Protein AF-A0A1Q2M536-F1 (afdb_monomer)

Radius of gyration: 17.49 Å; Cα contacts (8 Å, |Δi|>4): 77; chains: 1; bounding box: 35×37×51 Å

Organism: NCBI:txid260552

Solvent-accessible surface area (backbone atoms only — not comparable to full-atom values): 6073 Å² total; per-residue (Å²): 100,68,64,41,56,47,53,20,46,54,40,38,53,52,28,52,52,49,46,48,69,48,48,71,77,56,51,96,84,46,54,69,68,60,47,48,52,33,50,48,47,40,62,73,47,30,48,54,40,40,49,56,17,46,68,40,30,42,61,47,50,57,50,50,70,42,65,71,49,20,60,76,61,64,58,63,59,70,70,49,52,51,53,49,52,55,49,41,55,52,34,52,51,51,52,51,52,50,52,49,53,51,48,44,55,75,76,64,49,78,88,124

pLDDT: mean 91.54, std 6.66, range [54.22, 97.19]

Sequence (112 aa):
MKGLQVTGLTMSLLSLLLAYFLLVPVEPSTPSSSAGAAGLGIMFIVLPALGASAIMFVPTSVALLWGINRIRSRFTGLFWYSVWALNGIFTLIYMLLGAWLIYMWAFHAPAN

Nearest PDB structures (foldseek):
  1ez3-assembly1_A  TM=3.870E-01  e=7.432E+00  Rattus norvegicus

Structure (mmCIF, N/CA/C/O backbone):
data_AF-A0A1Q2M536-F1
#
_entry.id   AF-A0A1Q2M536-F1
#
loop_
_atom_site.group_PDB
_atom_site.id
_atom_site.type_symbol
_atom_site.label_atom_id
_atom_site.label_alt_id
_atom_site.label_comp_id
_atom_site.label_asym_id
_atom_site.label_entity_id
_atom_site.label_seq_id
_atom_site.pdbx_PDB_ins_code
_atom_site.Cartn_x
_atom_site.Cartn_y
_atom_site.Cartn_z
_atom_site.occupancy
_atom_site.B_iso_or_equiv
_atom_site.auth_seq_id
_atom_site.auth_comp_id
_atom_site.auth_asym_id
_atom_site.auth_atom_id
_atom_site.pdbx_PDB_model_num
ATOM 1 N N . MET A 1 1 ? -0.680 1.200 16.067 1.00 88.56 1 MET A N 1
ATOM 2 C CA . MET A 1 1 ? -1.672 0.982 14.985 1.00 88.56 1 MET A CA 1
ATOM 3 C C . MET A 1 1 ? -1.923 2.245 14.177 1.00 88.56 1 MET A C 1
ATOM 5 O O . MET A 1 1 ? -1.595 2.229 13.006 1.00 88.56 1 MET A O 1
ATOM 9 N N . LYS A 1 2 ? -2.409 3.344 14.777 1.00 92.38 2 LYS A N 1
ATOM 10 C CA . LYS A 1 2 ? -2.623 4.622 14.066 1.00 92.38 2 LYS A CA 1
ATOM 11 C C . LYS A 1 2 ? -1.398 5.115 13.292 1.00 92.38 2 LYS A C 1
ATOM 13 O O . LYS A 1 2 ? -1.504 5.341 12.099 1.00 92.38 2 LYS A O 1
ATOM 18 N N . GLY A 1 3 ? -0.242 5.199 13.960 1.00 92.25 3 GLY A N 1
ATOM 19 C CA . GLY A 1 3 ? 1.019 5.587 13.319 1.00 92.25 3 GLY A CA 1
ATOM 20 C C . GLY A 1 3 ? 1.355 4.699 12.121 1.00 92.25 3 GLY A C 1
ATOM 21 O O . GLY A 1 3 ? 1.507 5.208 11.029 1.00 92.25 3 GLY A O 1
ATOM 22 N N . LEU A 1 4 ? 1.335 3.372 12.289 1.00 92.62 4 LEU A N 1
ATOM 23 C CA . LEU A 1 4 ? 1.596 2.420 11.197 1.00 92.62 4 LEU A CA 1
ATOM 24 C C . LEU A 1 4 ? 0.619 2.562 10.017 1.00 92.62 4 LEU A C 1
ATOM 26 O O . LEU A 1 4 ? 1.041 2.507 8.870 1.00 92.62 4 LEU A O 1
ATOM 30 N N . GLN A 1 5 ? -0.671 2.779 10.287 1.00 93.44 5 GLN A N 1
ATOM 31 C CA . GLN A 1 5 ? -1.695 2.996 9.257 1.00 93.44 5 GLN A CA 1
ATOM 32 C C . GLN A 1 5 ? -1.519 4.340 8.529 1.00 93.44 5 GLN A C 1
ATOM 34 O O . GLN A 1 5 ? -1.845 4.444 7.355 1.00 93.44 5 GLN A O 1
ATOM 39 N N . VAL A 1 6 ? -0.996 5.376 9.186 1.00 94.25 6 VAL A N 1
ATOM 40 C CA . VAL A 1 6 ? -0.716 6.663 8.525 1.00 94.25 6 VAL A CA 1
ATOM 41 C C . VAL A 1 6 ? 0.607 6.606 7.769 1.00 94.25 6 VAL A C 1
ATOM 43 O O . VAL A 1 6 ? 0.642 6.960 6.598 1.00 94.25 6 VAL A O 1
ATOM 46 N N . THR A 1 7 ? 1.673 6.116 8.403 1.00 93.06 7 THR A N 1
ATOM 47 C CA . THR A 1 7 ? 3.008 5.989 7.804 1.00 93.06 7 THR A CA 1
ATOM 48 C C . THR A 1 7 ? 2.998 5.050 6.606 1.00 93.06 7 THR A C 1
ATOM 50 O O . THR A 1 7 ? 3.571 5.376 5.573 1.00 93.06 7 THR A O 1
ATOM 53 N N . GLY A 1 8 ? 2.313 3.908 6.706 1.00 92.19 8 GLY A N 1
ATOM 54 C CA . GLY A 1 8 ? 2.142 3.020 5.562 1.00 92.19 8 GLY A CA 1
ATOM 55 C C . GLY A 1 8 ? 1.446 3.736 4.403 1.00 92.19 8 GLY A C 1
ATOM 56 O O . GLY A 1 8 ? 1.864 3.575 3.259 1.00 92.19 8 GLY A O 1
ATOM 57 N N . LEU A 1 9 ? 0.444 4.578 4.686 1.00 93.19 9 LEU A N 1
ATOM 58 C CA . LEU A 1 9 ? -0.353 5.262 3.663 1.00 93.19 9 LEU A CA 1
ATOM 59 C C . LEU A 1 9 ? 0.424 6.362 2.982 1.00 93.19 9 LEU A C 1
ATOM 61 O O . LEU A 1 9 ? 0.459 6.404 1.756 1.00 93.19 9 LEU A O 1
ATOM 65 N N . THR A 1 10 ? 1.106 7.198 3.753 1.00 94.44 10 THR A N 1
ATOM 66 C CA . THR A 1 10 ? 1.986 8.215 3.185 1.00 94.44 10 THR A CA 1
ATOM 67 C C . THR A 1 10 ? 3.095 7.568 2.364 1.00 94.44 10 THR A C 1
ATOM 69 O O . THR A 1 10 ? 3.353 8.016 1.252 1.00 94.44 10 THR A O 1
ATOM 72 N N . MET A 1 11 ? 3.686 6.468 2.836 1.00 94.50 11 MET A N 1
ATOM 73 C CA . MET A 1 11 ? 4.720 5.741 2.099 1.00 94.50 11 MET A CA 1
ATOM 74 C C . MET A 1 11 ? 4.193 5.135 0.791 1.00 94.50 11 MET A C 1
ATOM 76 O O . MET A 1 11 ? 4.841 5.286 -0.243 1.00 94.50 11 MET A O 1
ATOM 80 N N . SER A 1 12 ? 3.005 4.517 0.801 1.00 94.44 12 SER A N 1
ATOM 81 C CA . SER A 1 12 ? 2.356 4.010 -0.418 1.00 94.44 12 SER A CA 1
ATOM 82 C C . SER A 1 12 ? 2.078 5.134 -1.417 1.00 94.44 12 SER A C 1
ATOM 84 O O . SER A 1 12 ? 2.460 5.028 -2.579 1.00 94.44 12 SER A O 1
ATOM 86 N N . LEU A 1 13 ? 1.470 6.238 -0.971 1.00 95.56 13 LEU A N 1
ATOM 87 C CA . LEU A 1 13 ? 1.130 7.367 -1.841 1.00 95.56 13 LEU A CA 1
ATOM 88 C C . LEU A 1 13 ? 2.375 8.032 -2.437 1.00 95.56 13 LEU A C 1
ATOM 90 O O . LEU A 1 13 ? 2.404 8.301 -3.636 1.00 95.56 13 LEU A O 1
ATOM 94 N N . LEU A 1 14 ? 3.418 8.254 -1.633 1.00 96.38 14 LEU A N 1
ATOM 95 C CA . LEU A 1 14 ? 4.680 8.820 -2.113 1.00 96.38 14 LEU A CA 1
ATOM 96 C C . LEU A 1 14 ? 5.390 7.882 -3.093 1.00 96.38 14 LEU A C 1
ATOM 98 O O . LEU A 1 14 ? 5.948 8.350 -4.080 1.00 96.38 14 LEU A O 1
ATOM 102 N N . SER A 1 15 ? 5.332 6.568 -2.861 1.00 95.94 15 SER A N 1
ATOM 103 C CA . SER A 1 15 ? 5.913 5.578 -3.776 1.00 95.94 15 SER A CA 1
ATOM 104 C C . SER A 1 15 ? 5.179 5.549 -5.115 1.00 95.94 15 SER A C 1
ATOM 106 O O . SER A 1 15 ? 5.825 5.505 -6.157 1.00 95.94 15 SER A O 1
ATOM 108 N N . LEU A 1 16 ? 3.843 5.627 -5.108 1.00 95.00 16 LEU A N 1
ATOM 109 C CA . LEU A 1 16 ? 3.042 5.717 -6.333 1.00 95.00 16 LEU A CA 1
ATOM 110 C C . LEU A 1 16 ? 3.295 7.022 -7.091 1.00 95.00 16 LEU A C 1
ATOM 112 O O . LEU A 1 16 ? 3.426 7.005 -8.313 1.00 95.00 16 LEU A O 1
ATOM 116 N N . LEU A 1 17 ? 3.408 8.140 -6.374 1.00 97.19 17 LEU A N 1
ATOM 117 C CA . LEU A 1 17 ? 3.745 9.429 -6.970 1.00 97.19 17 LEU A CA 1
ATOM 118 C C . LEU A 1 17 ? 5.140 9.396 -7.609 1.00 97.19 17 LEU A C 1
ATOM 120 O O . LEU A 1 17 ? 5.315 9.853 -8.736 1.00 97.19 17 LEU A O 1
ATOM 124 N N . LEU A 1 18 ? 6.123 8.813 -6.919 1.00 96.38 18 LEU A N 1
ATOM 125 C CA . LEU A 1 18 ? 7.470 8.640 -7.455 1.00 96.38 18 LEU A CA 1
ATOM 126 C C . LEU A 1 18 ? 7.469 7.729 -8.688 1.00 96.38 18 LEU A C 1
ATOM 128 O O . LEU A 1 18 ? 8.090 8.068 -9.690 1.00 96.38 18 LEU A O 1
ATOM 132 N N . ALA A 1 19 ? 6.744 6.609 -8.642 1.00 96.31 19 ALA A N 1
ATOM 133 C CA . ALA A 1 19 ? 6.595 5.713 -9.785 1.00 96.31 19 ALA A CA 1
ATOM 134 C C . ALA A 1 19 ? 5.997 6.433 -10.997 1.00 96.31 19 ALA A C 1
ATOM 136 O O . ALA A 1 19 ? 6.510 6.289 -12.103 1.00 96.31 19 ALA A O 1
ATOM 137 N N . TYR A 1 20 ? 4.964 7.253 -10.784 1.00 96.06 20 TYR A N 1
ATOM 138 C CA . TYR A 1 20 ? 4.380 8.080 -11.834 1.00 96.06 20 TYR A CA 1
ATOM 139 C C . TYR A 1 20 ? 5.429 9.008 -12.460 1.00 96.06 20 TYR A C 1
ATOM 141 O O . TYR A 1 20 ? 5.616 8.980 -13.672 1.00 96.06 20 TYR A O 1
ATOM 149 N N . PHE A 1 21 ? 6.185 9.761 -11.656 1.00 96.00 21 PHE A N 1
ATOM 150 C CA . PHE A 1 21 ? 7.224 10.657 -12.180 1.00 96.00 21 PHE A CA 1
ATOM 151 C C . PHE A 1 21 ? 8.370 9.934 -12.896 1.00 96.00 21 PHE A C 1
ATOM 153 O O . PHE A 1 21 ? 8.932 10.487 -13.839 1.00 96.00 21 PHE A O 1
ATOM 160 N N . LEU A 1 22 ? 8.714 8.715 -12.475 1.00 94.62 22 LEU A N 1
ATOM 161 C CA . LEU A 1 22 ? 9.730 7.904 -13.148 1.00 94.62 22 LEU A CA 1
ATOM 162 C C . LEU A 1 22 ? 9.242 7.351 -14.492 1.00 94.62 22 LEU A C 1
ATOM 164 O O . LEU A 1 22 ? 10.042 7.233 -15.415 1.00 94.62 22 LEU A O 1
ATOM 168 N N . LEU A 1 23 ? 7.956 7.006 -14.604 1.00 94.00 23 LEU A N 1
ATOM 169 C CA . LEU A 1 23 ? 7.399 6.323 -15.776 1.00 94.00 23 LEU A CA 1
ATOM 170 C C . LEU A 1 23 ? 6.810 7.271 -16.827 1.00 94.00 23 LEU A C 1
ATOM 172 O O . LEU A 1 23 ? 6.860 6.946 -18.006 1.00 94.00 23 LEU A O 1
ATOM 176 N N . VAL A 1 24 ? 6.299 8.443 -16.436 1.00 94.50 24 VAL A N 1
ATOM 177 C CA . VAL A 1 24 ? 5.768 9.462 -17.366 1.00 94.50 24 VAL A CA 1
ATOM 178 C C . VAL A 1 24 ? 6.718 9.815 -18.521 1.00 94.50 24 VAL A C 1
ATOM 180 O O . VAL A 1 24 ? 6.238 9.881 -19.647 1.00 94.50 24 VAL A O 1
ATOM 183 N N . PRO A 1 25 ? 8.032 10.036 -18.310 1.00 91.62 25 PRO A N 1
ATOM 184 C CA . PRO A 1 25 ? 8.946 10.382 -19.402 1.00 91.62 25 PRO A CA 1
ATOM 185 C C . PRO A 1 25 ? 9.415 9.170 -20.233 1.00 91.62 25 PRO A C 1
ATOM 187 O O . PRO A 1 25 ? 10.292 9.314 -21.090 1.00 91.62 25 PRO A O 1
ATOM 190 N N . VAL A 1 26 ? 8.909 7.962 -19.962 1.00 91.88 26 VAL A N 1
ATOM 191 C CA . VAL A 1 26 ? 9.292 6.745 -20.686 1.00 91.88 26 VAL A CA 1
ATOM 192 C C . VAL A 1 26 ? 8.329 6.523 -21.851 1.00 91.88 26 VAL A C 1
ATOM 194 O O . VAL A 1 26 ? 7.242 5.974 -21.696 1.00 91.88 26 VAL A O 1
ATOM 197 N N . GLU A 1 27 ? 8.763 6.931 -23.037 1.00 93.00 27 GLU A N 1
ATOM 198 C CA . GLU A 1 27 ? 8.078 6.746 -24.312 1.00 93.00 27 GLU A CA 1
ATOM 199 C C . GLU A 1 27 ? 8.830 5.722 -25.185 1.00 93.00 27 GLU A C 1
ATOM 201 O O . GLU A 1 27 ? 9.994 5.413 -24.914 1.00 93.00 27 GLU A O 1
ATOM 206 N N . PRO A 1 28 ? 8.224 5.197 -26.269 1.00 88.50 28 PRO A N 1
ATOM 207 C CA . PRO A 1 28 ? 8.899 4.257 -27.170 1.00 88.50 28 PRO A CA 1
ATOM 208 C C . PRO A 1 28 ? 10.198 4.799 -27.789 1.00 88.50 28 PRO A C 1
ATOM 210 O O . PRO A 1 28 ? 11.078 4.024 -28.154 1.00 88.50 28 PRO A O 1
ATOM 213 N N . SER A 1 29 ? 10.324 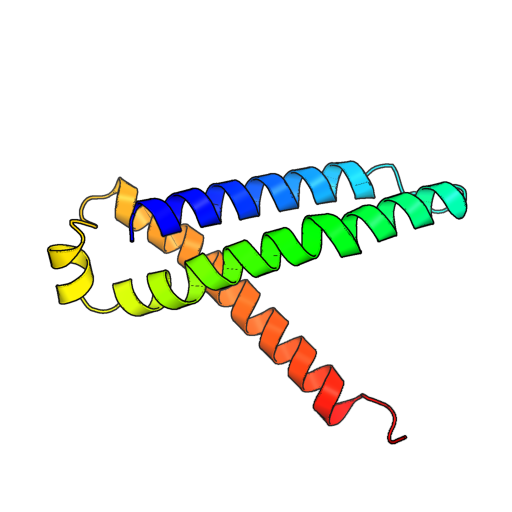6.123 -27.910 1.00 92.88 29 SER A N 1
ATOM 214 C CA . SER A 1 29 ? 11.521 6.818 -28.395 1.00 92.88 29 SER A CA 1
ATOM 215 C C . SER A 1 29 ? 12.554 7.122 -27.306 1.00 92.88 29 SER A C 1
ATOM 217 O O . SER A 1 29 ? 13.629 7.636 -27.623 1.00 92.88 29 SER A O 1
ATOM 219 N N . THR A 1 30 ? 12.259 6.844 -26.032 1.00 90.94 30 THR A N 1
ATOM 220 C CA . THR A 1 30 ? 13.170 7.134 -24.921 1.00 90.94 30 THR A CA 1
ATOM 221 C C . THR A 1 30 ? 14.439 6.277 -25.035 1.00 90.94 30 THR A C 1
ATOM 223 O O . THR A 1 30 ? 14.343 5.059 -25.206 1.00 90.94 30 THR A O 1
ATOM 226 N N . PRO A 1 31 ? 15.646 6.871 -24.909 1.00 93.19 31 PRO A N 1
ATOM 227 C CA . PRO A 1 31 ? 16.895 6.118 -24.933 1.00 93.19 31 PRO A CA 1
ATOM 228 C C . PRO A 1 31 ? 16.907 4.981 -23.905 1.00 93.19 31 PRO A C 1
ATOM 230 O O . PRO A 1 31 ? 16.452 5.147 -22.770 1.00 93.19 31 PRO A O 1
ATOM 233 N N . SER A 1 32 ? 17.494 3.840 -24.275 1.00 91.69 32 SER A N 1
ATOM 234 C CA . SER A 1 32 ? 17.553 2.642 -23.423 1.00 91.69 32 SER A CA 1
ATOM 235 C C . SER A 1 32 ? 18.207 2.901 -22.064 1.00 91.69 32 SER A C 1
ATOM 237 O O . SER A 1 32 ? 17.786 2.334 -21.059 1.00 91.69 32 SER A O 1
ATOM 239 N N . SER A 1 33 ? 19.194 3.797 -22.006 1.00 91.12 33 SER A N 1
ATOM 240 C CA . SER A 1 33 ? 19.844 4.223 -20.764 1.00 91.12 33 SER A CA 1
ATOM 241 C C . SER A 1 33 ? 18.888 4.962 -19.821 1.00 91.12 33 SER A C 1
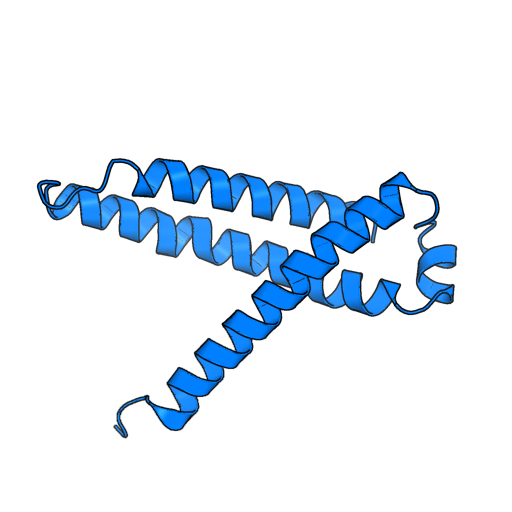ATOM 243 O O . SER A 1 33 ? 18.868 4.678 -18.624 1.00 91.12 33 SER A O 1
ATOM 245 N N . SER A 1 34 ? 18.059 5.868 -20.344 1.00 89.75 34 SER A N 1
ATOM 246 C CA . SER A 1 34 ? 17.064 6.617 -19.567 1.00 89.75 34 SER A CA 1
ATOM 247 C C . SER A 1 34 ? 15.916 5.723 -19.098 1.00 89.75 34 SER A C 1
ATOM 249 O O . SER A 1 34 ? 15.541 5.774 -17.927 1.00 89.75 34 SER A O 1
ATOM 251 N N . ALA A 1 35 ? 15.407 4.852 -19.975 1.00 92.38 35 ALA A N 1
ATOM 252 C CA . ALA A 1 35 ? 14.400 3.857 -19.604 1.00 92.38 35 ALA A CA 1
ATOM 253 C C . ALA A 1 35 ? 14.942 2.874 -18.546 1.00 92.38 35 ALA A C 1
ATOM 255 O O . ALA A 1 35 ? 14.257 2.556 -17.573 1.00 92.38 35 ALA A O 1
ATOM 256 N N . GLY A 1 36 ? 16.204 2.454 -18.686 1.00 92.31 36 GLY A N 1
ATOM 257 C CA . GLY A 1 36 ? 16.900 1.629 -17.700 1.00 92.31 36 GLY A CA 1
ATOM 258 C C . GLY A 1 36 ? 17.024 2.314 -16.338 1.00 92.31 36 GLY A C 1
ATOM 259 O O . GLY A 1 36 ? 16.739 1.694 -15.317 1.00 92.31 36 GLY A O 1
ATOM 260 N N . ALA A 1 37 ? 17.372 3.604 -16.304 1.00 92.88 37 ALA A N 1
ATOM 261 C CA . ALA A 1 37 ? 17.445 4.376 -15.062 1.00 92.88 37 ALA A CA 1
ATOM 262 C C . ALA A 1 37 ? 16.084 4.475 -14.349 1.00 92.88 37 ALA A C 1
ATOM 264 O O . ALA A 1 37 ? 16.016 4.284 -13.132 1.00 92.88 37 ALA A O 1
ATOM 265 N N . ALA A 1 38 ? 14.997 4.702 -15.095 1.00 94.31 38 ALA A N 1
ATOM 266 C CA . ALA A 1 38 ? 13.644 4.656 -14.543 1.00 94.31 38 ALA A CA 1
ATOM 267 C C . ALA A 1 38 ? 13.331 3.270 -13.952 1.00 94.31 38 ALA A C 1
ATOM 269 O O . ALA A 1 38 ? 12.876 3.175 -12.811 1.00 94.31 38 ALA A O 1
ATOM 270 N N . GLY A 1 39 ? 13.663 2.195 -14.677 1.00 94.31 39 GLY A N 1
ATOM 271 C CA . GLY A 1 39 ? 13.514 0.816 -14.204 1.00 94.31 39 GLY A CA 1
ATOM 272 C C . GLY A 1 39 ? 14.282 0.527 -12.908 1.00 94.31 39 GLY A C 1
ATOM 273 O O . GLY A 1 39 ? 13.728 -0.079 -11.991 1.00 94.31 39 GLY A O 1
ATOM 274 N N . LEU A 1 40 ? 15.519 1.020 -12.781 1.00 95.69 40 LEU A N 1
ATOM 275 C CA . LEU A 1 40 ? 16.306 0.907 -11.547 1.00 95.69 40 LEU A CA 1
ATOM 276 C C . LEU A 1 40 ? 15.645 1.652 -10.380 1.00 95.69 40 LEU A C 1
ATOM 278 O O . LEU A 1 40 ? 15.568 1.112 -9.276 1.00 95.69 40 LEU A O 1
ATOM 282 N N . GLY A 1 41 ? 15.120 2.857 -10.619 1.00 94.56 41 GLY A N 1
ATOM 283 C CA . GLY A 1 41 ? 14.363 3.606 -9.614 1.00 94.56 41 GLY A CA 1
ATOM 284 C C . GLY A 1 41 ? 13.120 2.847 -9.141 1.00 94.56 41 GLY A C 1
ATOM 285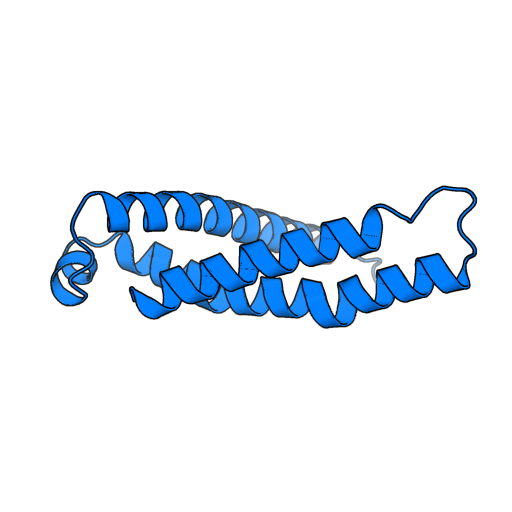 O O . GLY A 1 41 ? 12.860 2.758 -7.938 1.00 94.56 41 GLY A O 1
ATOM 286 N N . ILE A 1 42 ? 12.388 2.220 -10.065 1.00 96.06 42 ILE A N 1
ATOM 287 C CA . ILE A 1 42 ? 11.246 1.370 -9.714 1.00 96.06 42 ILE A CA 1
ATOM 288 C C . ILE A 1 42 ? 11.696 0.172 -8.866 1.00 96.06 42 ILE A C 1
ATOM 290 O O . ILE A 1 42 ? 11.126 -0.076 -7.804 1.00 96.06 42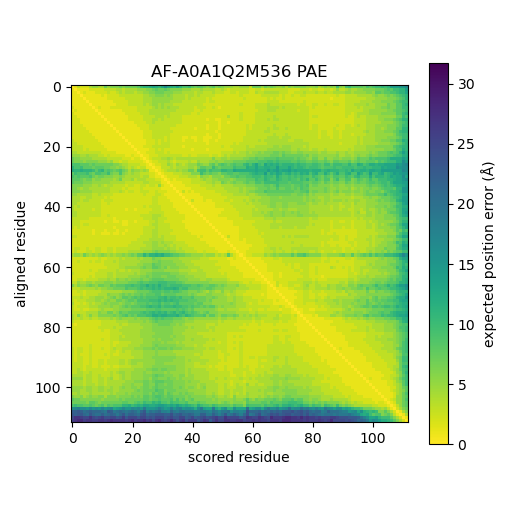 ILE A O 1
ATOM 29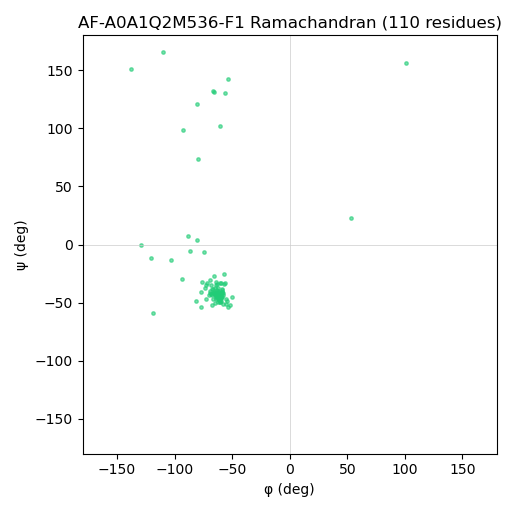4 N N . MET A 1 43 ? 12.731 -0.549 -9.298 1.00 95.50 43 MET A N 1
ATOM 295 C CA . MET A 1 43 ? 13.163 -1.798 -8.666 1.00 95.50 43 MET A CA 1
ATOM 296 C C . MET A 1 43 ? 13.784 -1.599 -7.278 1.00 95.50 43 MET A C 1
ATOM 298 O O . MET A 1 43 ? 13.520 -2.395 -6.379 1.00 95.50 43 MET A O 1
ATOM 302 N N . PHE A 1 44 ? 14.595 -0.556 -7.090 1.00 95.81 44 PHE A N 1
ATOM 303 C CA . PHE A 1 44 ? 15.383 -0.368 -5.865 1.00 95.81 44 PHE A CA 1
ATOM 304 C C . PHE A 1 44 ? 14.817 0.677 -4.902 1.00 95.81 44 PHE A C 1
ATOM 306 O O . PHE A 1 44 ? 15.243 0.718 -3.749 1.00 95.81 44 PHE A O 1
ATOM 313 N N . ILE A 1 45 ? 13.859 1.503 -5.333 1.00 95.50 45 ILE A N 1
ATOM 314 C CA . ILE A 1 45 ? 13.264 2.544 -4.481 1.00 95.50 45 ILE A CA 1
ATOM 315 C C . ILE A 1 45 ? 11.767 2.305 -4.314 1.00 95.50 45 ILE A C 1
ATOM 317 O O . ILE A 1 45 ? 11.301 2.105 -3.192 1.00 95.50 45 ILE A O 1
ATOM 321 N N . VAL A 1 46 ? 11.010 2.279 -5.414 1.00 96.19 46 VAL A N 1
ATOM 322 C CA . VAL A 1 46 ? 9.542 2.178 -5.352 1.00 96.19 46 VAL A CA 1
ATOM 323 C C . VAL A 1 46 ? 9.101 0.820 -4.815 1.00 96.19 46 VAL A C 1
ATOM 325 O O . VAL A 1 46 ? 8.311 0.766 -3.873 1.00 96.19 46 VAL A O 1
ATOM 328 N N . LEU A 1 47 ? 9.601 -0.279 -5.385 1.00 93.56 47 LEU A N 1
ATOM 329 C CA . LEU A 1 47 ? 9.162 -1.623 -5.010 1.00 93.56 47 LEU A CA 1
ATOM 330 C C . LEU A 1 47 ? 9.472 -1.943 -3.533 1.00 93.56 47 LEU A C 1
ATOM 332 O O . LEU A 1 47 ? 8.555 -2.377 -2.831 1.00 93.56 47 LEU A O 1
ATOM 336 N N . PRO A 1 48 ? 10.684 -1.670 -2.998 1.00 94.88 48 PRO A N 1
ATOM 337 C CA . PRO A 1 48 ? 10.964 -1.868 -1.579 1.00 94.88 48 PRO A CA 1
ATOM 338 C C . PRO A 1 48 ? 10.123 -0.959 -0.682 1.00 94.88 48 PRO A C 1
ATOM 340 O O . PRO A 1 48 ? 9.698 -1.392 0.388 1.00 94.88 48 PRO A O 1
ATOM 343 N N . ALA A 1 49 ? 9.831 0.274 -1.111 1.00 95.50 49 ALA A N 1
ATOM 344 C CA . ALA A 1 49 ? 9.003 1.190 -0.336 1.00 95.50 49 ALA A CA 1
ATOM 345 C C . ALA A 1 49 ? 7.531 0.743 -0.259 1.00 95.50 49 ALA A C 1
ATOM 347 O O . ALA A 1 49 ? 6.934 0.766 0.821 1.00 95.50 49 ALA A O 1
ATOM 348 N N . LEU A 1 50 ? 6.967 0.254 -1.368 1.00 94.56 50 LEU A N 1
ATOM 349 C CA . LEU A 1 50 ? 5.648 -0.385 -1.390 1.00 94.56 50 LEU A CA 1
ATOM 350 C C . LEU A 1 50 ? 5.639 -1.673 -0.553 1.00 94.56 50 LEU A C 1
ATOM 352 O O . LEU A 1 50 ? 4.702 -1.899 0.211 1.00 94.56 50 LEU A O 1
ATOM 356 N N . GLY A 1 51 ? 6.701 -2.480 -0.621 1.00 93.25 51 GLY A N 1
ATOM 357 C CA . GLY A 1 51 ? 6.860 -3.677 0.209 1.00 93.25 51 GLY A CA 1
ATOM 358 C C . GLY A 1 51 ? 6.889 -3.358 1.708 1.00 93.25 51 GLY A C 1
ATOM 359 O O . GLY A 1 51 ? 6.152 -3.961 2.489 1.00 93.25 51 GLY A O 1
ATOM 360 N N . ALA A 1 52 ? 7.674 -2.360 2.118 1.00 93.88 52 ALA A N 1
ATOM 361 C CA . ALA A 1 52 ? 7.717 -1.886 3.501 1.00 93.88 52 ALA A CA 1
ATOM 362 C C . ALA A 1 52 ? 6.347 -1.365 3.966 1.00 93.88 52 ALA A C 1
ATOM 364 O O . ALA A 1 52 ? 5.899 -1.691 5.067 1.00 93.88 52 ALA A O 1
ATOM 365 N N . SER A 1 53 ? 5.649 -0.615 3.110 1.00 94.50 53 SER A N 1
ATOM 366 C CA . SER A 1 53 ? 4.280 -0.165 3.366 1.00 94.50 53 SER A CA 1
ATOM 367 C C . SER A 1 53 ? 3.313 -1.344 3.561 1.00 94.50 53 SER A C 1
ATOM 369 O O . SER A 1 53 ? 2.563 -1.368 4.541 1.00 94.50 53 SER A O 1
ATOM 371 N N . ALA A 1 54 ? 3.383 -2.371 2.709 1.00 92.81 54 ALA A N 1
ATOM 372 C CA . ALA A 1 54 ? 2.561 -3.575 2.822 1.00 92.81 54 ALA A CA 1
ATOM 373 C C . ALA A 1 54 ? 2.794 -4.318 4.150 1.00 92.81 54 ALA A C 1
ATOM 375 O O . ALA A 1 54 ? 1.827 -4.696 4.816 1.00 92.81 54 ALA A O 1
ATOM 376 N N . ILE A 1 55 ? 4.051 -4.453 4.589 1.00 92.31 55 ILE A N 1
ATOM 377 C CA . ILE A 1 55 ? 4.404 -5.068 5.882 1.00 92.31 55 ILE A CA 1
ATOM 378 C C . ILE A 1 55 ? 3.785 -4.297 7.059 1.00 92.31 55 ILE A C 1
ATOM 380 O O . ILE A 1 55 ? 3.393 -4.904 8.054 1.00 92.31 55 ILE A O 1
ATOM 384 N N . MET A 1 56 ? 3.643 -2.971 6.962 1.00 90.62 56 MET A N 1
ATOM 385 C CA . MET A 1 56 ? 2.975 -2.175 8.001 1.00 90.62 56 MET A CA 1
ATOM 386 C C . MET A 1 56 ? 1.446 -2.295 7.932 1.00 90.62 56 MET A C 1
ATOM 388 O O . MET A 1 56 ? 0.778 -2.389 8.967 1.00 90.62 56 MET A O 1
ATOM 392 N N . PHE A 1 57 ? 0.878 -2.286 6.727 1.00 87.06 57 PHE A N 1
ATOM 393 C CA . PHE A 1 57 ? -0.563 -2.257 6.497 1.00 87.06 57 PHE A C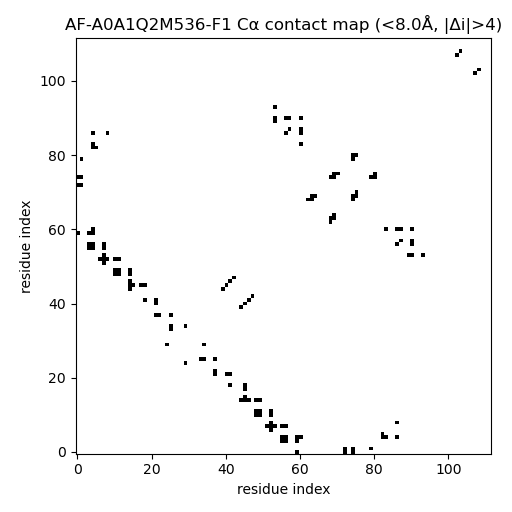A 1
ATOM 394 C C . PHE A 1 57 ? -1.265 -3.573 6.709 1.00 87.06 57 PHE A C 1
ATOM 396 O O . PHE A 1 57 ? -2.231 -3.620 7.462 1.00 87.06 57 PHE A O 1
ATOM 403 N N . VAL A 1 58 ? -0.801 -4.627 6.049 1.00 90.25 58 VAL A N 1
ATOM 404 C CA . VAL A 1 58 ? -1.493 -5.912 6.005 1.00 90.25 58 VAL A CA 1
ATOM 405 C C . VAL A 1 58 ? -1.797 -6.429 7.419 1.00 90.25 58 VAL A C 1
ATOM 407 O O . VAL A 1 58 ? -2.975 -6.632 7.728 1.00 90.25 58 VAL A O 1
ATOM 410 N N . PRO A 1 59 ? -0.818 -6.551 8.340 1.00 91.50 59 PRO A N 1
ATOM 411 C CA . PRO A 1 59 ? -1.107 -7.051 9.681 1.00 91.50 59 PRO A CA 1
ATOM 412 C C . PRO A 1 59 ? -1.954 -6.075 10.501 1.00 91.50 59 PRO A C 1
ATOM 414 O O . PRO A 1 59 ? -2.799 -6.509 11.282 1.00 91.50 59 PRO A O 1
ATOM 417 N N . THR A 1 60 ? -1.774 -4.759 10.339 1.00 92.62 60 THR A N 1
ATOM 418 C CA . THR A 1 60 ? -2.540 -3.777 11.123 1.00 92.62 60 THR A CA 1
ATOM 419 C C . THR A 1 60 ? -3.988 -3.668 10.653 1.00 92.62 60 THR A C 1
ATOM 421 O O . THR A 1 60 ? -4.882 -3.584 11.491 1.00 92.62 60 THR A O 1
ATOM 424 N N . SER A 1 61 ? -4.240 -3.749 9.348 1.00 91.88 61 SER A N 1
ATOM 425 C CA . SER A 1 61 ? -5.578 -3.767 8.757 1.00 91.88 61 SER A CA 1
ATOM 426 C C . SER A 1 61 ? -6.336 -5.034 9.146 1.00 91.88 61 SER A C 1
ATOM 42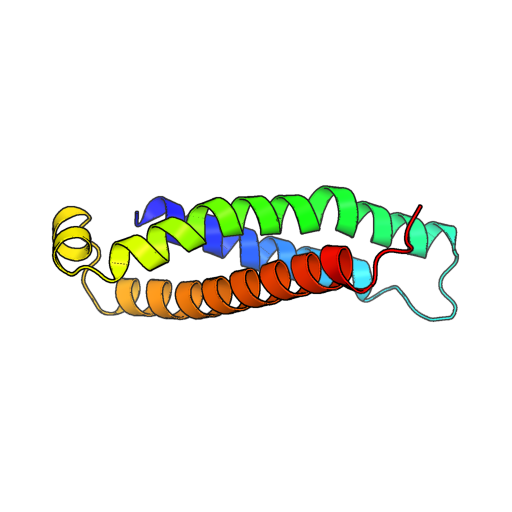8 O O . SER A 1 61 ? -7.505 -4.937 9.516 1.00 91.88 61 SER A O 1
ATOM 430 N N . VAL A 1 62 ? -5.665 -6.194 9.147 1.00 92.25 62 VAL A N 1
ATOM 431 C CA . VAL A 1 62 ? -6.241 -7.466 9.616 1.00 92.25 62 VAL A CA 1
ATOM 432 C C . VAL A 1 62 ? -6.513 -7.419 11.121 1.00 92.25 62 VAL A C 1
ATOM 434 O O . VAL A 1 62 ? -7.618 -7.735 11.556 1.00 92.25 62 VAL A O 1
ATOM 437 N N . ALA A 1 63 ? -5.564 -6.945 11.934 1.00 92.62 63 ALA A N 1
ATOM 438 C CA . ALA A 1 63 ? -5.754 -6.826 13.381 1.00 92.62 63 ALA A CA 1
ATOM 439 C C . ALA A 1 63 ? -6.929 -5.905 13.750 1.00 92.62 63 ALA A C 1
ATOM 441 O O . ALA A 1 63 ? -7.611 -6.149 14.749 1.00 92.62 63 ALA A O 1
ATOM 442 N N . LEU A 1 64 ? -7.185 -4.864 12.953 1.00 92.75 64 LEU A N 1
ATOM 443 C CA . LEU A 1 64 ? -8.290 -3.929 13.153 1.00 92.75 64 LEU A CA 1
ATOM 444 C C . LEU A 1 64 ? -9.665 -4.503 12.784 1.00 92.75 64 LEU A C 1
ATOM 446 O O . LEU A 1 64 ? -10.652 -3.850 13.113 1.00 92.75 64 LEU A O 1
ATOM 450 N N . LEU A 1 65 ? -9.775 -5.705 12.198 1.00 92.12 65 LEU A N 1
ATOM 451 C CA . LEU A 1 65 ? -11.064 -6.396 12.011 1.00 92.12 65 LEU A CA 1
ATOM 452 C C . LEU A 1 65 ? -11.727 -6.735 13.353 1.00 92.12 65 LEU A C 1
ATOM 454 O O . LEU A 1 65 ? -12.949 -6.627 13.493 1.00 92.12 65 LEU A O 1
ATOM 458 N N . TRP A 1 66 ? -10.927 -7.043 14.376 1.00 93.06 66 TRP A N 1
ATOM 459 C CA . TRP A 1 66 ? -11.423 -7.297 15.725 1.00 93.06 66 TRP A CA 1
ATOM 460 C C . TRP A 1 66 ? -11.706 -5.992 16.475 1.00 93.06 66 TRP A C 1
ATOM 462 O O . TRP A 1 66 ? -10.811 -5.184 16.734 1.00 93.06 66 TRP A O 1
ATOM 472 N N . GLY A 1 67 ? -12.957 -5.813 16.909 1.00 89.94 67 GLY A N 1
ATOM 473 C CA . GLY A 1 67 ? -13.397 -4.614 17.634 1.00 89.94 67 GLY A CA 1
ATOM 474 C C . GLY A 1 67 ? -12.593 -4.319 18.901 1.00 89.94 67 GLY A C 1
ATOM 475 O O . GLY A 1 67 ? -12.318 -3.156 19.197 1.00 89.94 67 GLY A O 1
ATOM 476 N N . ILE A 1 68 ? -12.122 -5.357 19.597 1.00 92.38 68 ILE A N 1
ATOM 477 C CA . ILE A 1 68 ? -11.302 -5.195 20.803 1.00 92.38 68 ILE A CA 1
ATOM 478 C C . ILE A 1 68 ? -9.980 -4.469 20.511 1.00 92.38 68 ILE A C 1
ATOM 480 O O . ILE A 1 68 ? -9.556 -3.614 21.290 1.00 92.38 68 ILE A O 1
ATOM 484 N N . ASN A 1 69 ? -9.365 -4.733 19.354 1.00 90.81 69 ASN A N 1
ATOM 485 C CA . ASN A 1 69 ? -8.120 -4.093 18.936 1.00 90.81 69 ASN A CA 1
ATOM 486 C C . ASN A 1 69 ? -8.351 -2.632 18.546 1.00 90.81 69 ASN A C 1
ATOM 488 O O . ASN A 1 69 ? -7.500 -1.783 18.822 1.00 90.81 69 ASN A O 1
ATOM 492 N N . ARG A 1 70 ? -9.521 -2.311 17.977 1.00 91.88 70 ARG A N 1
ATOM 493 C CA . ARG A 1 70 ? -9.916 -0.928 17.669 1.00 91.88 70 ARG A CA 1
ATOM 494 C C . ARG A 1 70 ? -10.051 -0.087 18.934 1.00 91.88 70 ARG A C 1
ATOM 496 O O . ARG A 1 70 ? -9.464 0.990 19.019 1.00 91.88 70 ARG A O 1
ATOM 503 N N . ILE A 1 71 ? -10.736 -0.612 19.949 1.00 92.19 71 ILE A N 1
ATOM 504 C CA . ILE A 1 71 ? -10.909 0.072 21.240 1.00 92.19 71 ILE A CA 1
ATOM 505 C C . ILE A 1 71 ? -9.552 0.237 21.941 1.00 92.19 71 ILE A C 1
ATOM 507 O O . ILE A 1 71 ? -9.176 1.355 22.296 1.00 92.19 71 ILE A O 1
ATOM 511 N N . ARG A 1 72 ? -8.767 -0.845 22.064 1.00 92.31 72 ARG A N 1
ATOM 512 C CA . ARG A 1 72 ? -7.448 -0.824 22.730 1.00 92.31 72 ARG A CA 1
ATOM 513 C C . ARG A 1 72 ? -6.462 0.149 22.085 1.00 92.31 72 ARG A C 1
ATOM 515 O O . ARG A 1 72 ? -5.718 0.826 22.785 1.00 92.31 72 ARG A O 1
ATOM 522 N N . SER A 1 73 ? -6.470 0.256 20.759 1.00 90.94 73 SER A N 1
ATOM 523 C CA . SER A 1 73 ? -5.591 1.171 20.019 1.00 90.94 73 SER A CA 1
ATOM 524 C C . SER A 1 73 ? -6.169 2.580 19.823 1.00 90.94 73 SER A C 1
ATOM 526 O O . SER A 1 73 ? -5.588 3.395 19.096 1.00 90.94 73 SER A O 1
ATOM 528 N N . ARG A 1 74 ? -7.314 2.879 20.460 1.00 91.38 74 ARG A N 1
ATOM 529 C CA . ARG A 1 74 ? -8.096 4.117 20.293 1.00 91.38 74 ARG A CA 1
ATOM 530 C C . ARG A 1 74 ? -8.444 4.415 18.830 1.00 91.38 74 ARG A C 1
ATOM 532 O O . ARG A 1 74 ? -8.660 5.575 18.472 1.00 91.38 74 ARG A O 1
ATOM 539 N N . PHE A 1 75 ? -8.459 3.402 17.968 1.00 91.56 75 PHE A N 1
ATOM 540 C CA . PHE A 1 75 ? -8.745 3.495 16.538 1.00 91.56 75 PHE A CA 1
ATOM 541 C C . PHE A 1 75 ? -10.261 3.572 16.331 1.00 91.56 75 PHE A C 1
ATOM 543 O O . PHE A 1 75 ? -10.927 2.604 15.979 1.00 91.56 75 PHE A O 1
ATOM 550 N N . THR A 1 76 ? -10.812 4.734 16.666 1.00 90.44 76 THR A N 1
ATOM 551 C CA . THR A 1 76 ? -12.251 5.008 16.711 1.00 90.44 76 THR A CA 1
ATOM 552 C C . THR A 1 76 ? -12.520 6.381 16.106 1.00 90.44 76 THR A C 1
ATOM 554 O O . THR A 1 76 ? -11.658 7.258 16.168 1.00 90.44 76 THR A O 1
ATOM 557 N N . GLY A 1 77 ? -13.704 6.563 15.522 1.00 92.94 77 GLY A N 1
ATOM 558 C CA . GLY A 1 77 ? -14.111 7.797 14.846 1.00 92.94 77 GLY A CA 1
ATOM 559 C C . GLY A 1 77 ? -14.002 7.714 13.322 1.00 92.94 77 GLY A C 1
ATOM 560 O O . GLY A 1 77 ? -13.232 6.917 12.784 1.00 92.94 77 GLY A O 1
ATOM 561 N N . LEU A 1 78 ? -14.788 8.549 12.635 1.00 93.88 78 LEU A N 1
ATOM 562 C CA . LEU A 1 78 ? -14.977 8.498 11.180 1.00 93.88 78 LEU A CA 1
ATOM 563 C C . LEU A 1 78 ? -13.653 8.582 10.411 1.00 93.88 78 LEU A C 1
ATOM 565 O O . LEU A 1 78 ? -13.399 7.749 9.553 1.00 93.88 78 LEU A O 1
ATOM 569 N N . PHE A 1 79 ? -12.778 9.522 10.782 1.00 94.00 79 PHE A N 1
ATOM 570 C CA . PHE A 1 79 ? -11.469 9.691 10.145 1.00 94.00 79 PHE A CA 1
ATOM 571 C C . PHE A 1 79 ? -10.639 8.399 10.147 1.00 94.00 79 PHE A C 1
ATOM 573 O O . PHE A 1 79 ? -10.127 7.981 9.112 1.00 94.00 79 PHE A O 1
ATOM 580 N N . TRP A 1 80 ? -10.534 7.737 11.303 1.00 94.50 80 TRP A N 1
ATOM 581 C CA . TRP A 1 80 ? -9.745 6.513 11.429 1.00 94.50 80 TRP A CA 1
ATOM 582 C C . TRP A 1 80 ? -10.374 5.364 10.644 1.00 94.50 80 TRP A C 1
ATOM 584 O O . TRP A 1 80 ? -9.652 4.620 9.984 1.00 94.50 80 TRP A O 1
ATOM 594 N N . TYR A 1 81 ? -11.704 5.255 10.634 1.00 93.50 81 TYR A N 1
ATOM 595 C CA . TYR A 1 81 ? -12.391 4.276 9.795 1.00 93.50 81 TYR A CA 1
ATOM 596 C C . TYR A 1 81 ? -12.166 4.517 8.300 1.00 93.50 81 TYR A C 1
ATOM 598 O O . TYR A 1 81 ? -11.924 3.550 7.584 1.00 93.50 81 TYR A O 1
ATOM 606 N N . SER A 1 82 ? -12.150 5.770 7.838 1.00 94.12 82 SER A N 1
ATOM 607 C CA . SER A 1 82 ? -11.820 6.095 6.445 1.00 94.12 82 SER A CA 1
ATOM 608 C C . SER A 1 82 ? -10.381 5.713 6.092 1.00 94.12 82 SER A C 1
ATOM 610 O O . SER A 1 82 ? -10.151 5.095 5.055 1.00 94.12 82 SER A O 1
ATOM 612 N N . VAL A 1 83 ? -9.416 6.013 6.971 1.00 93.31 83 VAL A N 1
ATOM 613 C CA . VAL A 1 83 ? -8.012 5.593 6.792 1.00 93.31 83 VAL A CA 1
ATOM 614 C C . VAL A 1 83 ? -7.909 4.071 6.714 1.00 93.31 83 VAL A C 1
ATOM 616 O O . VAL A 1 83 ? -7.239 3.544 5.831 1.00 93.31 83 VAL A O 1
ATOM 619 N N . TRP A 1 84 ? -8.599 3.350 7.598 1.00 94.25 84 TRP A N 1
ATOM 620 C CA . TRP A 1 84 ? -8.600 1.889 7.577 1.00 94.25 84 TRP A CA 1
ATOM 621 C C . TRP A 1 84 ? -9.277 1.313 6.336 1.00 94.25 84 TRP A C 1
ATOM 623 O O . TRP A 1 84 ? -8.765 0.347 5.784 1.00 94.25 84 TRP A O 1
ATOM 633 N N . ALA A 1 85 ? -10.369 1.910 5.855 1.00 93.50 85 ALA A N 1
ATOM 634 C CA . ALA A 1 85 ? -11.022 1.491 4.618 1.00 93.50 85 ALA A CA 1
ATOM 635 C C . ALA A 1 85 ? -10.088 1.655 3.407 1.00 93.50 85 ALA A C 1
ATOM 637 O O . ALA A 1 85 ? -9.909 0.709 2.640 1.00 93.50 85 ALA A O 1
ATOM 638 N N . LEU A 1 86 ? -9.426 2.811 3.280 1.00 93.25 86 LEU A N 1
ATOM 639 C CA . LEU A 1 86 ? -8.428 3.055 2.231 1.00 93.25 86 LEU A CA 1
ATOM 640 C C . LEU A 1 86 ? -7.268 2.058 2.318 1.00 93.25 86 LEU A C 1
ATOM 642 O O . LEU A 1 86 ? -6.923 1.410 1.331 1.00 93.25 86 LEU A O 1
ATOM 646 N N . ASN A 1 87 ? -6.708 1.869 3.511 1.00 93.25 87 ASN A N 1
ATOM 647 C CA . ASN A 1 87 ? -5.631 0.904 3.726 1.00 93.25 87 ASN A CA 1
ATOM 648 C C . ASN A 1 87 ? -6.093 -0.543 3.520 1.00 93.25 87 ASN A C 1
ATOM 650 O O . ASN A 1 87 ? -5.287 -1.392 3.143 1.00 93.25 87 ASN A O 1
ATOM 654 N N . GLY A 1 88 ? -7.376 -0.834 3.727 1.00 91.69 88 GLY A N 1
ATOM 655 C CA . GLY A 1 88 ? -8.012 -2.104 3.400 1.00 91.69 88 GLY A CA 1
ATOM 656 C C . GLY A 1 88 ? -8.004 -2.378 1.897 1.00 91.69 88 GLY A C 1
ATOM 657 O O . GLY A 1 88 ? -7.641 -3.479 1.493 1.00 91.69 88 GLY A O 1
ATOM 658 N N . ILE A 1 89 ? -8.293 -1.370 1.065 1.00 93.50 89 ILE A N 1
ATOM 659 C CA . ILE A 1 89 ? -8.185 -1.480 -0.401 1.00 93.50 89 ILE A CA 1
ATOM 660 C C . ILE A 1 89 ? -6.740 -1.804 -0.802 1.00 93.50 89 ILE A C 1
ATOM 662 O O . ILE A 1 89 ? -6.507 -2.777 -1.517 1.00 93.50 89 ILE A O 1
ATOM 666 N N . PHE A 1 90 ? -5.758 -1.057 -0.285 1.00 91.94 90 PHE A N 1
ATOM 667 C CA . PHE A 1 90 ? -4.339 -1.350 -0.530 1.00 91.94 90 PHE A CA 1
ATOM 668 C C . PHE A 1 90 ? -3.943 -2.752 -0.056 1.00 91.94 90 PHE A C 1
ATOM 670 O O . PHE A 1 90 ? -3.230 -3.463 -0.754 1.00 91.94 90 PHE A O 1
ATOM 677 N N . THR A 1 91 ? -4.439 -3.174 1.108 1.00 92.19 91 THR A N 1
ATOM 678 C CA . THR A 1 91 ? -4.201 -4.514 1.663 1.00 92.19 91 THR A CA 1
ATOM 679 C C . THR A 1 91 ? -4.687 -5.602 0.703 1.00 92.19 91 THR A C 1
ATOM 681 O O . THR A 1 91 ? -3.943 -6.544 0.438 1.00 92.19 91 THR A O 1
ATOM 684 N N . LEU A 1 92 ? -5.890 -5.458 0.135 1.00 92.81 92 LEU A N 1
ATOM 685 C CA . LEU A 1 92 ? -6.424 -6.396 -0.858 1.00 92.81 92 LEU A CA 1
ATOM 686 C C . LEU A 1 92 ? -5.573 -6.426 -2.132 1.00 92.81 92 LEU A C 1
ATOM 688 O O . LEU A 1 92 ? -5.260 -7.508 -2.622 1.00 92.81 92 LEU A O 1
ATOM 692 N N . ILE A 1 93 ? -5.153 -5.259 -2.632 1.00 92.94 93 ILE A N 1
ATOM 693 C CA . ILE A 1 93 ? -4.271 -5.161 -3.804 1.00 92.94 93 ILE A CA 1
ATOM 694 C C . ILE A 1 93 ? -2.942 -5.876 -3.536 1.00 92.94 93 ILE A C 1
ATOM 696 O O . ILE A 1 93 ? -2.516 -6.688 -4.353 1.00 92.94 93 ILE A O 1
ATOM 700 N N . TYR A 1 94 ? -2.307 -5.632 -2.385 1.00 91.44 94 TYR A N 1
ATOM 701 C CA . TYR A 1 94 ? -1.049 -6.288 -2.020 1.00 91.44 94 TYR A CA 1
ATOM 702 C C . TYR A 1 94 ? -1.196 -7.804 -1.884 1.00 91.44 94 TYR A C 1
ATOM 704 O O . TYR A 1 94 ? -0.337 -8.540 -2.367 1.00 91.44 94 TYR A O 1
ATOM 712 N N . MET A 1 95 ? -2.282 -8.283 -1.268 1.00 90.88 95 MET A N 1
ATOM 713 C CA . MET A 1 95 ? -2.560 -9.720 -1.168 1.00 90.88 95 MET A CA 1
ATOM 714 C C . MET A 1 95 ? -2.751 -10.354 -2.547 1.00 90.88 95 MET A C 1
ATOM 716 O O . MET A 1 95 ? -2.199 -11.421 -2.805 1.00 90.88 95 MET A O 1
ATOM 720 N N . LEU A 1 96 ? -3.497 -9.696 -3.436 1.00 93.69 96 LEU A N 1
ATOM 721 C CA . LEU A 1 96 ? -3.779 -10.204 -4.776 1.00 93.69 96 LEU A CA 1
ATOM 722 C C . LEU A 1 96 ? -2.519 -10.209 -5.650 1.00 93.69 96 LEU A C 1
ATOM 724 O O . LEU A 1 96 ? -2.246 -11.207 -6.311 1.00 93.69 96 LEU A O 1
ATOM 728 N N . LEU A 1 97 ? -1.711 -9.147 -5.591 1.00 90.81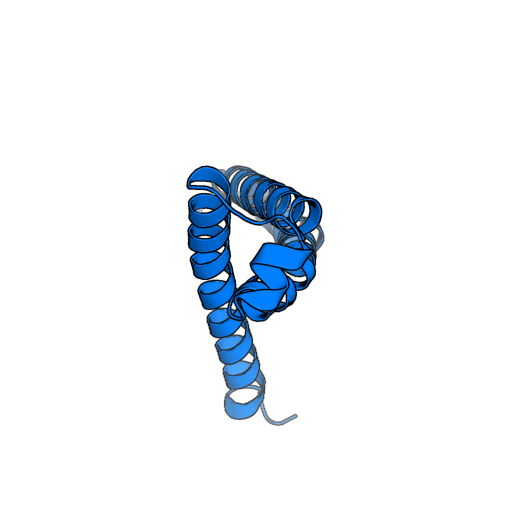 97 LEU A N 1
ATOM 729 C CA . LEU A 1 97 ? -0.419 -9.074 -6.276 1.00 90.81 97 LEU A CA 1
ATOM 730 C C . LEU A 1 97 ? 0.547 -10.148 -5.756 1.00 90.81 97 LEU A C 1
ATOM 732 O O . LEU A 1 97 ? 1.186 -10.836 -6.546 1.00 90.81 97 LEU A O 1
ATOM 736 N N . GLY A 1 98 ? 0.628 -10.326 -4.434 1.00 90.19 98 GLY A N 1
ATOM 737 C CA . GLY A 1 98 ? 1.454 -11.362 -3.815 1.00 90.19 98 GLY A CA 1
ATOM 738 C C . GLY A 1 98 ? 1.019 -12.770 -4.224 1.00 90.19 98 GLY A C 1
ATOM 739 O O . GLY A 1 98 ? 1.853 -13.575 -4.629 1.00 90.19 98 GLY A O 1
ATOM 740 N N . ALA A 1 99 ? -0.286 -13.053 -4.192 1.00 91.69 99 ALA A N 1
ATOM 741 C CA . ALA A 1 99 ? -0.839 -14.326 -4.648 1.00 91.69 99 ALA A CA 1
ATOM 742 C C . ALA A 1 99 ? -0.567 -14.570 -6.141 1.00 91.69 99 ALA A C 1
ATOM 744 O O . ALA A 1 99 ? -0.197 -15.678 -6.522 1.00 91.69 99 ALA A O 1
ATOM 745 N N . TRP A 1 100 ? -0.692 -13.534 -6.975 1.00 92.31 100 TRP A N 1
ATOM 746 C CA . TRP A 1 100 ? -0.377 -13.609 -8.399 1.00 92.31 100 TRP A CA 1
ATOM 747 C C . TRP A 1 100 ? 1.109 -13.897 -8.649 1.00 92.31 100 TRP A C 1
ATOM 749 O O . TRP A 1 100 ? 1.428 -14.787 -9.433 1.00 92.31 100 TRP A O 1
ATOM 759 N N . LEU A 1 101 ? 2.021 -13.222 -7.943 1.00 89.69 101 LEU A N 1
ATOM 760 C CA . LEU A 1 101 ? 3.462 -13.484 -8.042 1.00 89.69 101 LEU A CA 1
ATOM 761 C C . LEU A 1 101 ? 3.812 -14.914 -7.610 1.00 89.69 101 LEU A C 1
ATOM 763 O O . LEU A 1 101 ? 4.584 -15.585 -8.293 1.00 89.69 101 LEU A O 1
ATOM 767 N N . ILE A 1 102 ? 3.215 -15.400 -6.516 1.00 92.06 102 ILE A N 1
ATOM 768 C CA . ILE A 1 102 ? 3.383 -16.786 -6.054 1.00 92.06 102 ILE A CA 1
ATOM 769 C C . ILE A 1 102 ? 2.863 -17.768 -7.106 1.00 92.06 102 ILE A C 1
ATOM 771 O O . ILE A 1 102 ? 3.538 -18.749 -7.399 1.00 92.06 102 ILE A O 1
ATOM 775 N N . TYR A 1 103 ? 1.695 -17.504 -7.695 1.00 92.12 103 TYR A N 1
ATOM 776 C CA . TYR A 1 103 ? 1.129 -18.337 -8.754 1.00 92.12 103 TYR A CA 1
ATOM 777 C C . TYR A 1 103 ? 2.043 -18.391 -9.986 1.00 92.12 103 TYR A C 1
ATOM 779 O O . TYR A 1 103 ? 2.354 -19.475 -10.476 1.00 92.12 103 TYR A O 1
ATOM 787 N N . MET A 1 104 ? 2.522 -17.238 -10.457 1.00 91.50 104 MET A N 1
ATOM 788 C CA . MET A 1 104 ? 3.449 -17.168 -11.588 1.00 91.50 104 MET A CA 1
ATOM 789 C C . MET A 1 104 ? 4.741 -17.933 -11.294 1.00 91.50 104 MET A C 1
ATOM 791 O O . MET A 1 104 ? 5.211 -18.691 -12.137 1.00 91.50 104 MET A O 1
ATOM 795 N N . TRP A 1 105 ? 5.288 -17.792 -10.088 1.00 88.69 105 TRP A N 1
ATOM 796 C CA . TRP A 1 105 ? 6.489 -18.518 -9.688 1.00 88.69 105 TRP A CA 1
ATOM 797 C C . TRP A 1 105 ? 6.254 -20.032 -9.568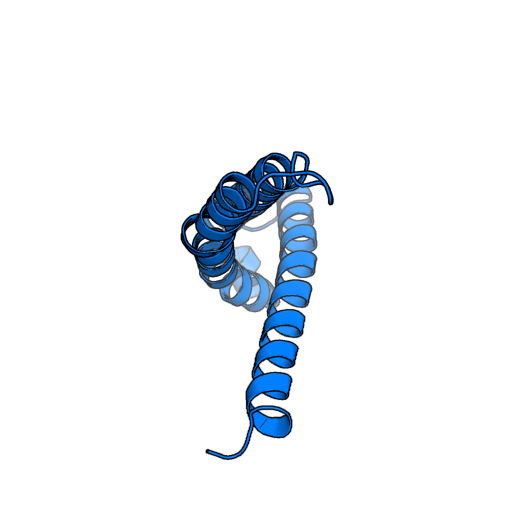 1.00 88.69 105 TRP A C 1
ATOM 799 O O . TRP A 1 105 ? 7.064 -20.814 -10.044 1.00 88.69 105 TRP A O 1
ATOM 809 N N . ALA A 1 106 ? 5.140 -20.463 -8.978 1.00 89.31 106 ALA A N 1
ATOM 810 C CA . ALA A 1 106 ? 4.872 -21.880 -8.737 1.00 89.31 106 ALA A CA 1
ATOM 811 C C . ALA A 1 106 ? 4.445 -22.651 -9.998 1.00 89.31 106 ALA A C 1
ATOM 813 O O . ALA A 1 106 ? 4.734 -23.839 -10.107 1.00 89.31 106 ALA A O 1
ATOM 814 N N . PHE A 1 107 ? 3.742 -22.000 -10.931 1.00 87.44 107 PHE A N 1
ATOM 815 C CA . PHE A 1 107 ? 3.092 -22.679 -12.060 1.00 87.44 107 PHE A CA 1
ATOM 816 C C . PHE A 1 107 ? 3.569 -22.219 -13.440 1.00 87.44 107 PHE A C 1
ATOM 818 O O . PHE A 1 107 ? 3.198 -22.839 -14.432 1.00 87.44 107 PHE A O 1
ATOM 825 N N . HIS A 1 108 ? 4.329 -21.124 -13.531 1.00 76.31 108 HIS A N 1
ATOM 826 C CA . HIS A 1 108 ? 4.848 -20.582 -14.795 1.00 76.31 108 HIS A CA 1
ATOM 827 C C . HIS A 1 108 ? 6.361 -20.318 -14.767 1.00 76.31 108 HIS A C 1
ATOM 829 O O . HIS A 1 108 ? 6.913 -19.892 -15.783 1.00 76.31 108 HIS A O 1
ATOM 835 N N . ALA A 1 109 ? 7.059 -20.578 -13.653 1.00 66.25 109 ALA A N 1
ATOM 836 C CA . ALA A 1 109 ? 8.515 -20.595 -13.688 1.00 66.25 109 ALA A CA 1
ATOM 837 C C . ALA A 1 109 ? 8.976 -21.786 -14.545 1.00 66.25 109 ALA A C 1
ATOM 839 O O . ALA A 1 109 ? 8.460 -22.894 -14.361 1.00 66.25 109 ALA A O 1
ATOM 840 N N . PRO A 1 110 ? 9.918 -21.589 -15.487 1.00 58.75 110 PRO A N 1
ATOM 841 C CA . PRO A 1 110 ? 10.503 -22.702 -16.217 1.00 58.75 110 PRO A CA 1
ATOM 842 C C . PRO A 1 110 ? 11.087 -23.689 -15.203 1.00 58.75 110 PRO A C 1
ATOM 844 O O . PRO A 1 110 ? 11.790 -23.285 -14.275 1.00 58.75 110 PRO A O 1
ATOM 847 N N . ALA A 1 111 ? 10.745 -24.970 -15.355 1.00 59.88 111 ALA A N 1
ATOM 848 C CA . ALA A 1 111 ? 11.400 -26.039 -14.619 1.00 59.88 111 ALA A CA 1
ATOM 849 C C . ALA A 1 111 ? 12.884 -26.000 -15.006 1.00 59.88 111 ALA A C 1
ATOM 851 O O . ALA A 1 111 ? 13.234 -26.369 -16.126 1.00 59.88 111 ALA A O 1
ATOM 852 N N . ASN A 1 112 ? 13.714 -25.449 -14.120 1.00 54.22 112 ASN A N 1
ATOM 853 C CA . ASN A 1 112 ? 15.166 -25.533 -14.234 1.00 54.22 112 ASN A CA 1
ATOM 854 C C . ASN A 1 112 ? 15.615 -26.956 -13.909 1.00 54.22 112 ASN A C 1
ATOM 856 O O . ASN A 1 112 ? 15.123 -27.493 -12.889 1.00 54.22 112 ASN A O 1
#

Mean predicted aligned error: 4.85 Å

Foldseek 3Di:
DVVLLVQLVVLLVVLVVLLCVLCVVDDPPDDPVSVVVSVCCCVPPSVVSNVSSLVSLQVVLVQVVDVVSCVVVVQDDDVSVVSSVVSVVSNVVVVVVVVVVVCCCVPVDPPD

Secondary structure (DSSP, 8-state):
-HHHHHHHHHHHHHHHHHHHHHHTT--TTS-HHHHHHHHHHIIIIIHHHHHHHHHHHHHHHHHTTSHHHHHHTT--SHHHHHHHHHHHHHHHHHHHHHHHHHHHHHHHS---